Protein AF-A0A3C1SBQ5-F1 (afdb_monomer_lite)

Structure (mmCIF, N/CA/C/O backbone):
data_AF-A0A3C1SBQ5-F1
#
_entry.id   AF-A0A3C1SBQ5-F1
#
loop_
_atom_site.group_PDB
_atom_site.id
_atom_site.type_symbol
_atom_site.label_atom_id
_atom_site.label_alt_id
_atom_site.label_comp_id
_atom_site.label_asym_id
_atom_site.label_entity_id
_atom_site.label_seq_id
_atom_site.pdbx_PDB_ins_code
_atom_site.Cartn_x
_atom_site.Cartn_y
_atom_site.Cartn_z
_atom_site.occupancy
_atom_site.B_iso_or_equiv
_atom_site.auth_seq_id
_atom_site.auth_comp_id
_atom_site.auth_asym_id
_atom_site.auth_atom_id
_atom_site.pdbx_PDB_model_num
ATOM 1 N N . VAL A 1 1 ? 15.806 -15.270 -5.068 1.00 58.81 1 VAL A N 1
ATOM 2 C CA . VAL A 1 1 ? 14.414 -14.841 -4.792 1.00 58.81 1 VAL A CA 1
ATOM 3 C C . VAL A 1 1 ? 13.814 -14.406 -6.121 1.00 58.81 1 VAL A C 1
ATOM 5 O O . VAL A 1 1 ? 14.525 -13.744 -6.864 1.00 58.81 1 VAL A O 1
ATOM 8 N N . ARG A 1 2 ? 12.609 -14.867 -6.490 1.00 60.94 2 ARG A N 1
ATOM 9 C CA . ARG A 1 2 ? 11.920 -14.370 -7.697 1.00 60.94 2 ARG A CA 1
ATOM 10 C C . ARG A 1 2 ? 11.421 -12.959 -7.403 1.00 60.94 2 ARG A C 1
ATOM 12 O O . ARG A 1 2 ? 10.921 -12.742 -6.302 1.00 60.94 2 ARG A O 1
ATOM 19 N N . ASP A 1 3 ? 11.582 -12.039 -8.346 1.00 77.56 3 ASP A N 1
ATOM 20 C CA . ASP A 1 3 ? 11.067 -10.681 -8.195 1.00 77.56 3 ASP A CA 1
ATOM 21 C C . ASP A 1 3 ? 9.538 -10.731 -8.051 1.00 77.56 3 ASP A C 1
ATOM 23 O O . ASP A 1 3 ? 8.843 -11.336 -8.872 1.00 77.56 3 ASP A O 1
ATOM 27 N N . ALA A 1 4 ? 9.031 -10.179 -6.950 1.00 83.81 4 ALA A N 1
ATOM 28 C CA . ALA A 1 4 ? 7.608 -10.156 -6.640 1.00 83.81 4 ALA A CA 1
ATOM 29 C C . ALA A 1 4 ? 6.891 -8.985 -7.331 1.00 83.81 4 ALA A C 1
ATOM 31 O O . ALA A 1 4 ? 5.665 -9.011 -7.446 1.00 83.81 4 ALA A O 1
ATOM 32 N N . ALA A 1 5 ? 7.634 -7.985 -7.818 1.00 85.88 5 ALA A N 1
ATOM 33 C CA . ALA A 1 5 ? 7.081 -6.774 -8.409 1.00 85.88 5 ALA A CA 1
ATOM 34 C C . ALA A 1 5 ? 6.088 -7.026 -9.561 1.00 85.88 5 ALA A C 1
ATOM 36 O O . ALA A 1 5 ? 4.992 -6.459 -9.511 1.00 85.88 5 ALA A O 1
ATOM 37 N N . PRO A 1 6 ? 6.344 -7.937 -10.525 1.00 89.00 6 PRO A N 1
ATOM 38 C CA . PRO A 1 6 ? 5.394 -8.187 -11.612 1.00 89.00 6 PRO A CA 1
ATOM 39 C C . PRO A 1 6 ? 4.026 -8.683 -11.127 1.00 89.00 6 PRO A C 1
ATOM 41 O O . PRO A 1 6 ? 3.007 -8.440 -11.769 1.00 89.00 6 PRO A O 1
ATOM 44 N N . PHE A 1 7 ? 3.984 -9.357 -9.974 1.00 89.88 7 PHE A N 1
ATOM 45 C CA . PHE A 1 7 ? 2.744 -9.864 -9.390 1.00 89.88 7 PHE A CA 1
ATOM 46 C C . PHE A 1 7 ? 1.977 -8.796 -8.604 1.00 89.88 7 PHE A C 1
ATOM 48 O O . PHE A 1 7 ? 0.776 -8.956 -8.406 1.00 89.88 7 PHE A O 1
ATOM 55 N N . LEU A 1 8 ? 2.632 -7.710 -8.175 1.00 91.81 8 LEU A N 1
ATOM 56 C CA . LEU A 1 8 ? 1.980 -6.585 -7.494 1.00 91.81 8 LEU A CA 1
ATOM 57 C C . LEU A 1 8 ? 1.311 -5.613 -8.471 1.00 91.81 8 LEU A C 1
ATOM 59 O O . LEU A 1 8 ? 0.302 -5.000 -8.118 1.00 91.81 8 LEU A O 1
ATOM 63 N N . ALA A 1 9 ? 1.851 -5.474 -9.684 1.00 93.19 9 ALA A N 1
ATOM 64 C CA . ALA A 1 9 ? 1.402 -4.475 -10.652 1.00 93.19 9 ALA A CA 1
ATOM 65 C C . ALA A 1 9 ? -0.121 -4.490 -10.931 1.00 93.19 9 ALA A C 1
ATOM 67 O O . ALA A 1 9 ? -0.732 -3.420 -10.862 1.00 93.19 9 ALA A O 1
ATOM 68 N N . PRO A 1 10 ? -0.785 -5.650 -11.142 1.00 95.56 10 PRO A N 1
ATOM 69 C CA . PRO A 1 10 ? -2.233 -5.681 -11.367 1.00 95.56 10 PRO A CA 1
ATOM 70 C C . PRO A 1 10 ? -3.044 -5.181 -10.165 1.00 95.56 10 PRO A C 1
ATOM 72 O O . PRO A 1 10 ? -4.113 -4.597 -10.330 1.00 95.56 10 PRO A O 1
ATOM 75 N N . PHE A 1 11 ? -2.539 -5.386 -8.945 1.00 96.31 11 PHE A N 1
ATOM 76 C CA . PHE A 1 11 ? -3.240 -4.985 -7.727 1.00 96.31 11 PHE A CA 1
ATOM 77 C C . PHE A 1 11 ? -3.106 -3.490 -7.454 1.00 96.31 11 PHE A C 1
ATOM 79 O O . PHE A 1 11 ? -4.080 -2.889 -7.013 1.00 96.31 11 PHE A O 1
ATOM 86 N N . LEU A 1 12 ? -1.969 -2.867 -7.788 1.00 95.38 12 LEU A N 1
ATOM 87 C CA . LEU A 1 12 ? -1.803 -1.406 -7.717 1.00 95.38 12 LEU A CA 1
ATOM 88 C C . LEU A 1 12 ? -2.786 -0.655 -8.630 1.00 95.38 12 LEU A C 1
ATOM 90 O O . LEU A 1 12 ? -3.152 0.477 -8.336 1.00 95.38 12 LEU A O 1
ATOM 94 N N . GLN A 1 13 ? -3.249 -1.294 -9.706 1.00 95.31 13 GLN A N 1
ATOM 95 C CA . GLN A 1 13 ? -4.214 -0.735 -10.659 1.00 95.31 13 GLN A CA 1
ATOM 96 C C . GLN A 1 13 ? -5.667 -1.167 -10.392 1.00 95.31 13 GLN A C 1
ATOM 98 O O . GLN A 1 13 ? -6.571 -0.820 -11.153 1.00 95.31 13 GLN A O 1
ATOM 103 N N . SER A 1 14 ? -5.918 -1.938 -9.332 1.00 97.19 14 SER A N 1
ATOM 104 C CA . SER A 1 14 ? -7.251 -2.461 -9.029 1.00 97.19 14 SER A CA 1
ATOM 105 C C . SER A 1 14 ? -8.256 -1.347 -8.719 1.00 97.19 14 SER A C 1
ATOM 107 O O . SER A 1 14 ? -7.987 -0.433 -7.936 1.00 97.19 14 SER A O 1
ATOM 109 N N . HIS A 1 15 ? -9.478 -1.481 -9.244 1.00 96.06 15 HIS A N 1
ATOM 110 C CA . HIS A 1 15 ? -10.589 -0.584 -8.906 1.00 96.06 15 HIS A CA 1
ATOM 111 C C . HIS A 1 15 ? -11.028 -0.704 -7.436 1.00 96.06 15 HIS A C 1
ATOM 113 O O . HIS A 1 15 ? -11.536 0.258 -6.861 1.00 96.06 15 HIS A O 1
ATOM 119 N N . ASP A 1 16 ? -10.770 -1.849 -6.799 1.00 97.44 16 ASP A N 1
ATOM 120 C CA . ASP A 1 16 ? -10.981 -2.032 -5.362 1.00 97.44 16 ASP A CA 1
ATOM 121 C C . ASP A 1 16 ? -9.884 -1.309 -4.543 1.00 97.44 16 ASP A C 1
ATOM 123 O O . ASP A 1 16 ? -8.697 -1.620 -4.727 1.00 97.44 16 ASP A O 1
ATOM 127 N N . PRO A 1 17 ? -10.247 -0.368 -3.644 1.00 97.00 17 PRO A N 1
ATOM 128 C CA . PRO A 1 17 ? -9.300 0.336 -2.778 1.00 97.00 17 PRO A CA 1
ATOM 129 C C . PRO A 1 17 ? -8.470 -0.580 -1.882 1.00 97.00 17 PRO A C 1
ATOM 131 O O . PRO A 1 17 ? -7.292 -0.310 -1.655 1.00 97.00 17 PRO A O 1
ATOM 134 N N . VAL A 1 18 ? -9.049 -1.675 -1.391 1.00 96.81 18 VAL A N 1
ATOM 135 C CA . VAL A 1 18 ? -8.361 -2.617 -0.503 1.00 96.81 18 VAL A CA 1
ATOM 136 C C . VAL A 1 18 ? -7.214 -3.293 -1.245 1.00 96.81 18 VAL A C 1
ATOM 138 O O . VAL A 1 18 ? -6.105 -3.360 -0.721 1.00 96.81 18 VAL A O 1
ATOM 141 N N . HIS A 1 19 ? -7.439 -3.724 -2.488 1.00 97.38 19 HIS A N 1
ATOM 142 C CA . HIS A 1 19 ? -6.396 -4.346 -3.305 1.00 97.38 19 HIS A CA 1
ATOM 143 C C . HIS A 1 19 ? -5.212 -3.409 -3.544 1.00 97.38 19 HIS A C 1
ATOM 145 O O . HIS A 1 19 ? -4.074 -3.772 -3.243 1.00 97.38 19 HIS A O 1
ATOM 151 N N . ARG A 1 20 ? -5.465 -2.196 -4.050 1.00 97.00 20 ARG A N 1
ATOM 152 C CA . ARG A 1 20 ? -4.375 -1.266 -4.376 1.00 97.00 20 ARG A CA 1
ATOM 153 C C . ARG A 1 20 ? -3.699 -0.697 -3.135 1.00 97.00 20 ARG A C 1
ATOM 155 O O . ARG A 1 20 ? -2.485 -0.529 -3.136 1.00 97.00 20 ARG A O 1
ATOM 162 N N . GLY A 1 21 ? -4.442 -0.488 -2.049 1.00 96.56 21 GLY A N 1
ATOM 163 C CA . GLY A 1 21 ? -3.873 -0.043 -0.781 1.00 96.56 21 GLY A CA 1
ATOM 164 C C . GLY A 1 21 ? -2.979 -1.102 -0.129 1.00 96.56 21 GLY A C 1
ATOM 165 O O . GLY A 1 21 ? -1.878 -0.780 0.315 1.00 96.56 21 GLY A O 1
ATOM 166 N N . LEU A 1 22 ? -3.386 -2.377 -0.130 1.00 95.69 22 LEU A N 1
ATOM 167 C CA . LEU A 1 22 ? -2.533 -3.469 0.354 1.00 95.69 22 LEU A CA 1
ATOM 168 C C . LEU A 1 22 ? -1.318 -3.694 -0.556 1.00 95.69 22 LEU A C 1
ATOM 170 O O . LEU A 1 22 ? -0.220 -3.933 -0.056 1.00 95.69 22 LEU A O 1
ATOM 174 N N . ALA A 1 23 ? -1.480 -3.566 -1.874 1.00 95.62 23 ALA A N 1
ATOM 175 C CA . ALA A 1 23 ? -0.361 -3.642 -2.809 1.00 95.62 23 ALA A CA 1
ATOM 176 C C . ALA A 1 23 ? 0.648 -2.504 -2.585 1.00 95.62 23 ALA A C 1
ATOM 178 O O . ALA A 1 23 ? 1.846 -2.767 -2.513 1.00 95.62 23 ALA A O 1
ATOM 179 N N . ALA A 1 24 ? 0.182 -1.267 -2.383 1.00 95.38 24 ALA A N 1
ATOM 180 C CA . ALA A 1 24 ? 1.039 -0.132 -2.041 1.00 95.38 24 ALA A CA 1
ATOM 181 C C . ALA A 1 24 ? 1.772 -0.351 -0.706 1.00 95.38 24 ALA A C 1
ATOM 183 O O . ALA A 1 24 ? 2.960 -0.063 -0.601 1.00 95.38 24 ALA A O 1
ATOM 184 N N . ARG A 1 25 ? 1.101 -0.938 0.297 1.00 94.62 25 ARG A N 1
ATOM 185 C CA . ARG A 1 25 ? 1.725 -1.300 1.580 1.00 94.62 25 ARG A CA 1
ATOM 186 C C . ARG A 1 25 ? 2.845 -2.331 1.421 1.00 94.62 25 ARG A C 1
ATOM 188 O O . ARG A 1 25 ? 3.871 -2.213 2.082 1.00 94.62 25 ARG A O 1
ATOM 195 N N . LEU A 1 26 ? 2.656 -3.339 0.570 1.00 92.88 26 LEU A N 1
ATOM 196 C CA . LEU A 1 26 ? 3.674 -4.362 0.304 1.00 92.88 26 LEU A CA 1
ATOM 197 C C . LEU A 1 26 ? 4.830 -3.833 -0.551 1.00 92.88 26 LEU A C 1
ATOM 199 O O . LEU A 1 26 ? 5.963 -4.280 -0.376 1.00 92.88 26 LEU A O 1
ATOM 203 N N . ALA A 1 27 ? 4.561 -2.873 -1.439 1.00 92.69 27 ALA A N 1
ATOM 204 C CA . ALA A 1 27 ? 5.576 -2.263 -2.291 1.00 92.69 27 ALA A CA 1
ATOM 205 C C . ALA A 1 27 ? 6.686 -1.563 -1.486 1.00 92.69 27 ALA A C 1
ATOM 207 O O . ALA A 1 27 ? 7.829 -1.572 -1.921 1.00 92.69 27 ALA A O 1
ATOM 208 N N . GLU A 1 28 ? 6.399 -1.075 -0.271 1.00 88.75 28 GLU A N 1
ATOM 209 C CA . GLU A 1 28 ? 7.411 -0.556 0.670 1.00 88.75 28 GLU A CA 1
ATOM 210 C C . GLU A 1 28 ? 8.531 -1.570 0.966 1.00 88.75 28 GLU A C 1
ATOM 212 O O . GLU A 1 28 ? 9.672 -1.196 1.206 1.00 88.75 28 GLU A O 1
ATOM 217 N N . SER A 1 29 ? 8.225 -2.870 0.942 1.00 87.19 29 SER A N 1
ATOM 218 C CA . SER A 1 29 ? 9.205 -3.938 1.185 1.00 87.19 29 SER A CA 1
ATOM 219 C C . SER A 1 29 ? 9.802 -4.523 -0.101 1.00 87.19 29 SER A C 1
ATOM 221 O O . SER A 1 29 ? 10.678 -5.386 -0.031 1.00 87.19 29 SER A O 1
ATOM 223 N N . ILE A 1 30 ? 9.323 -4.095 -1.273 1.00 84.75 30 ILE A N 1
ATOM 224 C CA . ILE A 1 30 ? 9.723 -4.611 -2.585 1.00 84.75 30 ILE A CA 1
ATOM 225 C C . ILE A 1 30 ? 10.336 -3.452 -3.368 1.00 84.75 30 ILE A C 1
ATOM 227 O O . ILE A 1 30 ? 9.656 -2.748 -4.112 1.00 84.75 30 ILE A O 1
ATOM 231 N N . PHE A 1 31 ? 11.645 -3.261 -3.210 1.00 72.25 31 PHE A N 1
ATOM 232 C CA . PHE A 1 31 ? 12.393 -2.278 -3.990 1.00 72.25 31 PHE A C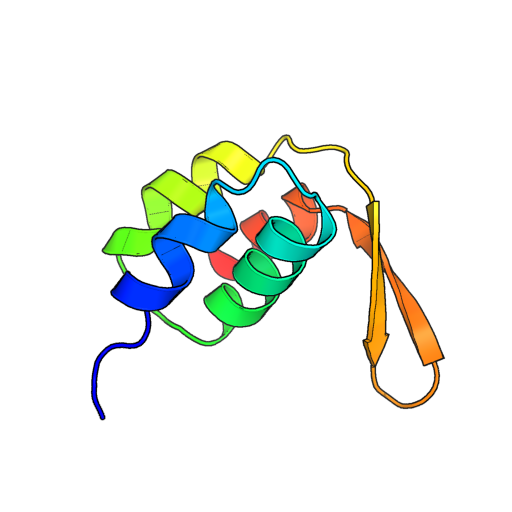A 1
ATOM 233 C C . PHE A 1 31 ? 12.406 -2.683 -5.467 1.00 72.25 31 PHE A C 1
ATOM 235 O O . PHE A 1 31 ? 13.204 -3.522 -5.883 1.00 72.25 31 PHE A O 1
ATOM 242 N N . SER A 1 32 ? 11.517 -2.085 -6.260 1.00 80.81 32 SER A N 1
ATOM 243 C CA . SER A 1 32 ? 11.449 -2.297 -7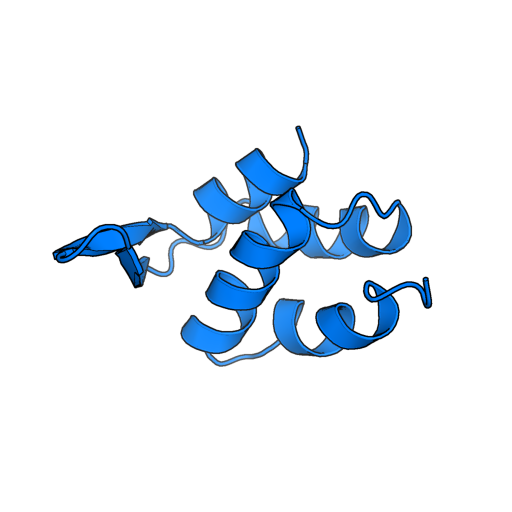.703 1.00 80.81 32 SER A CA 1
ATOM 244 C C . SER A 1 32 ? 11.178 -0.991 -8.437 1.00 80.81 32 SER A C 1
ATOM 246 O O . SER A 1 32 ? 10.193 -0.295 -8.186 1.00 80.81 32 SER A O 1
ATOM 248 N N . THR A 1 33 ? 12.049 -0.678 -9.395 1.00 84.69 33 THR A N 1
ATOM 249 C CA . THR A 1 33 ? 11.890 0.470 -10.293 1.00 84.69 33 THR A CA 1
ATOM 250 C C . THR A 1 33 ? 10.666 0.333 -11.196 1.00 84.69 33 THR A C 1
ATOM 252 O O . THR A 1 33 ? 10.120 1.348 -11.621 1.00 84.69 33 THR A O 1
ATOM 255 N N . GLU A 1 34 ? 10.195 -0.892 -11.450 1.00 87.88 34 GLU A N 1
ATOM 256 C CA . GLU A 1 34 ? 9.018 -1.161 -12.284 1.00 87.88 34 GLU A CA 1
ATOM 257 C C . GLU A 1 34 ? 7.710 -0.726 -11.611 1.00 87.88 34 GLU A C 1
ATOM 259 O O . GLU A 1 34 ? 6.766 -0.326 -12.290 1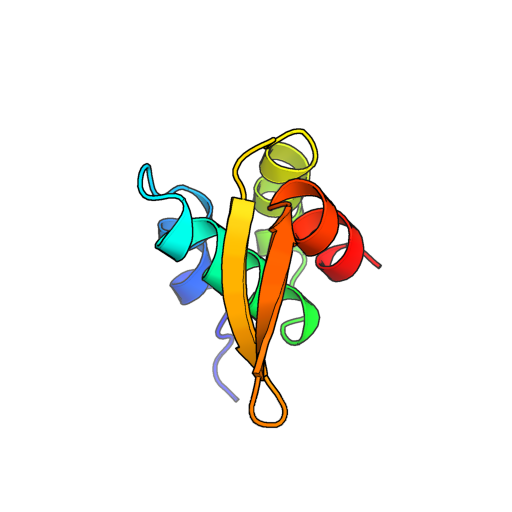.00 87.88 34 GLU A O 1
ATOM 264 N N . LEU A 1 35 ? 7.652 -0.753 -10.274 1.00 91.69 35 LEU A N 1
ATOM 265 C CA . LEU A 1 35 ? 6.466 -0.333 -9.522 1.00 91.69 35 LEU A CA 1
ATOM 266 C C . LEU A 1 35 ? 6.359 1.187 -9.388 1.00 91.69 35 LEU A C 1
ATOM 268 O O . LEU A 1 35 ? 5.277 1.697 -9.105 1.00 91.69 35 LEU A O 1
ATOM 272 N N . LYS A 1 36 ? 7.456 1.920 -9.610 1.00 93.56 36 LYS A N 1
ATOM 273 C CA . LYS A 1 36 ? 7.525 3.366 -9.374 1.00 93.56 36 LYS A CA 1
ATOM 274 C C . LYS A 1 36 ? 6.424 4.157 -10.102 1.00 93.56 36 LYS A C 1
ATOM 276 O O . LYS A 1 36 ? 5.715 4.891 -9.416 1.00 93.56 36 LYS A O 1
ATOM 281 N N . PRO A 1 37 ? 6.184 3.980 -11.418 1.00 94.75 37 PRO A N 1
ATOM 282 C CA . PRO A 1 37 ? 5.124 4.723 -12.105 1.00 94.75 37 PRO A CA 1
ATOM 283 C C . PRO A 1 37 ? 3.728 4.391 -11.564 1.00 94.75 37 PRO A C 1
ATOM 285 O O . PRO A 1 37 ? 2.846 5.245 -11.525 1.00 94.75 37 PRO A O 1
ATOM 288 N N . LEU A 1 38 ? 3.519 3.145 -11.124 1.00 95.12 38 LEU A N 1
ATOM 289 C CA . LEU A 1 38 ? 2.248 2.700 -10.553 1.00 95.12 38 LEU A CA 1
ATOM 290 C C . LEU A 1 38 ? 1.992 3.337 -9.185 1.00 95.12 38 LEU A C 1
ATOM 292 O O . LEU A 1 38 ? 0.871 3.745 -8.902 1.00 95.12 38 LEU A O 1
ATOM 296 N N . LEU A 1 39 ? 3.031 3.457 -8.360 1.00 95.44 39 LEU A N 1
ATOM 297 C CA . LEU A 1 39 ? 2.960 4.125 -7.062 1.00 95.44 39 LEU A CA 1
ATOM 298 C C . LEU A 1 39 ? 2.768 5.640 -7.212 1.00 95.44 39 LEU A C 1
ATOM 300 O O . LEU A 1 39 ? 1.979 6.225 -6.475 1.00 95.44 39 LEU A O 1
ATOM 304 N N . GLU A 1 40 ? 3.414 6.272 -8.196 1.00 96.44 40 GLU A N 1
ATOM 305 C CA . GLU A 1 40 ? 3.231 7.700 -8.489 1.00 96.44 40 GLU A CA 1
ATOM 306 C C . GLU A 1 40 ? 1.772 8.039 -8.839 1.00 96.44 40 GLU A C 1
ATOM 308 O O . GLU A 1 40 ? 1.251 9.050 -8.371 1.00 96.44 40 GLU A O 1
ATOM 313 N N . MET A 1 41 ? 1.068 7.164 -9.571 1.00 96.12 41 MET A N 1
ATOM 314 C CA . MET A 1 41 ? -0.365 7.343 -9.854 1.00 96.12 41 MET A CA 1
ATOM 315 C C . MET A 1 41 ? -1.247 7.303 -8.596 1.00 96.12 41 MET A C 1
ATOM 317 O O . MET A 1 41 ? -2.331 7.885 -8.593 1.00 96.12 41 MET A O 1
ATOM 321 N N . LEU A 1 42 ? -0.801 6.629 -7.532 1.00 96.88 42 LEU A N 1
ATOM 322 C CA . LEU A 1 42 ? -1.556 6.488 -6.287 1.00 96.88 42 LEU A CA 1
ATOM 323 C C . LEU A 1 42 ? -1.305 7.623 -5.289 1.00 96.88 42 LEU A C 1
ATOM 325 O O . LEU A 1 42 ? -2.059 7.724 -4.327 1.00 96.88 42 LEU A O 1
ATOM 329 N N . LEU A 1 43 ? -0.315 8.498 -5.508 1.00 97.12 43 LEU A N 1
ATOM 330 C CA . LEU A 1 43 ? 0.057 9.578 -4.574 1.00 97.12 43 LEU A CA 1
ATOM 331 C C . LEU A 1 43 ? -1.113 10.481 -4.163 1.00 97.12 43 LEU A C 1
ATOM 333 O O . LEU A 1 43 ? -1.130 11.012 -3.054 1.00 97.12 43 LEU A O 1
ATOM 337 N N . HIS A 1 44 ? -2.094 10.647 -5.049 1.00 95.31 44 HIS A N 1
ATOM 338 C CA . HIS A 1 44 ? -3.269 11.485 -4.821 1.00 95.31 44 HIS A CA 1
ATOM 339 C C . HIS A 1 44 ? -4.554 10.685 -4.586 1.00 95.31 44 HIS A C 1
ATOM 341 O O . HIS A 1 44 ? -5.630 11.276 -4.582 1.00 95.31 44 HIS A O 1
ATOM 347 N N . ASP A 1 45 ? -4.467 9.365 -4.391 1.00 97.31 45 ASP A N 1
ATOM 348 C CA . ASP A 1 45 ? -5.631 8.534 -4.086 1.00 97.31 45 ASP A CA 1
ATOM 349 C C . ASP A 1 45 ? -6.132 8.823 -2.656 1.00 97.31 45 ASP A C 1
ATOM 351 O O . ASP A 1 45 ? -5.431 8.507 -1.682 1.00 97.31 45 ASP A O 1
ATOM 355 N N . PRO A 1 46 ? -7.338 9.412 -2.500 1.00 97.62 46 PRO A N 1
ATOM 356 C CA . PRO A 1 46 ? -7.871 9.790 -1.197 1.00 97.62 46 PRO A CA 1
ATOM 357 C C . PRO A 1 46 ? -8.541 8.618 -0.469 1.00 97.62 46 PRO A C 1
ATOM 359 O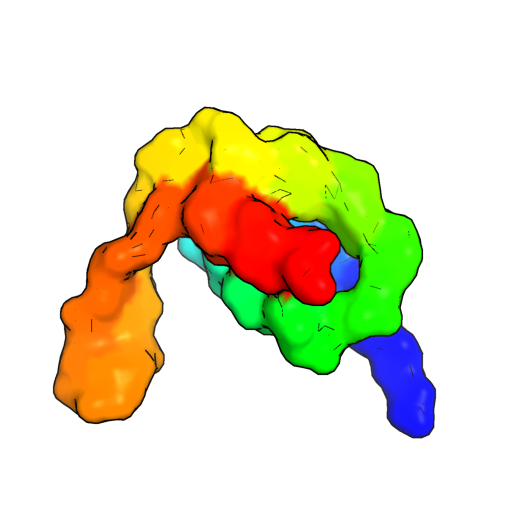 O . PRO A 1 46 ? -9.025 8.798 0.651 1.00 97.62 46 PRO A O 1
ATOM 362 N N . ALA A 1 47 ? -8.640 7.438 -1.090 1.00 98.00 47 ALA A N 1
ATOM 363 C CA . ALA A 1 47 ? -9.325 6.310 -0.487 1.00 98.00 47 ALA A CA 1
ATOM 364 C C . ALA A 1 47 ? -8.627 5.877 0.807 1.00 98.00 47 ALA A C 1
ATOM 366 O O . ALA A 1 47 ? -7.397 5.838 0.911 1.00 98.00 47 ALA A O 1
ATOM 367 N N . MET A 1 48 ? -9.444 5.539 1.803 1.00 97.75 48 MET A N 1
ATOM 368 C CA . MET A 1 48 ? -8.979 5.033 3.086 1.00 97.75 48 MET A CA 1
ATOM 369 C C . MET A 1 48 ? -9.199 3.530 3.169 1.00 97.75 48 MET A C 1
ATOM 371 O O . MET A 1 48 ? -10.266 3.032 2.812 1.00 97.75 48 MET A O 1
ATOM 375 N N . ILE A 1 49 ? -8.206 2.824 3.700 1.00 97.56 49 ILE A N 1
ATOM 376 C CA . ILE A 1 49 ? -8.305 1.402 4.020 1.00 97.56 49 ILE A CA 1
ATOM 377 C C . ILE A 1 49 ? -7.988 1.164 5.493 1.00 97.56 49 ILE A C 1
ATOM 379 O O . ILE A 1 49 ? -7.174 1.866 6.098 1.00 97.56 49 ILE A O 1
ATOM 383 N N . SER A 1 50 ? -8.631 0.155 6.074 1.00 97.38 50 SER A N 1
ATOM 384 C CA . SER A 1 50 ? -8.317 -0.329 7.415 1.00 97.38 50 SER A CA 1
ATOM 385 C C . SER A 1 50 ? -7.391 -1.535 7.319 1.00 97.38 50 SER A C 1
ATOM 387 O O . SER A 1 50 ? -7.763 -2.556 6.748 1.00 97.38 50 SER A O 1
ATOM 389 N N . ILE A 1 51 ? -6.196 -1.425 7.896 1.00 95.31 51 ILE A N 1
ATOM 390 C CA . ILE A 1 51 ? -5.215 -2.513 7.957 1.00 95.31 51 ILE A CA 1
ATOM 391 C C . ILE A 1 51 ? -5.083 -2.946 9.415 1.00 95.31 51 ILE A C 1
ATOM 393 O O . ILE A 1 51 ? -4.925 -2.110 10.307 1.00 95.31 51 ILE A O 1
ATOM 397 N N . PHE A 1 52 ? -5.172 -4.252 9.664 1.00 95.06 52 PHE A N 1
ATOM 398 C CA . PHE A 1 52 ? -4.924 -4.822 10.983 1.00 95.06 52 PHE A CA 1
ATOM 399 C C . PHE A 1 52 ? -3.422 -5.030 11.179 1.00 95.06 52 PHE A C 1
ATOM 401 O O . PHE A 1 52 ? -2.818 -5.875 10.523 1.00 95.06 52 PHE A O 1
A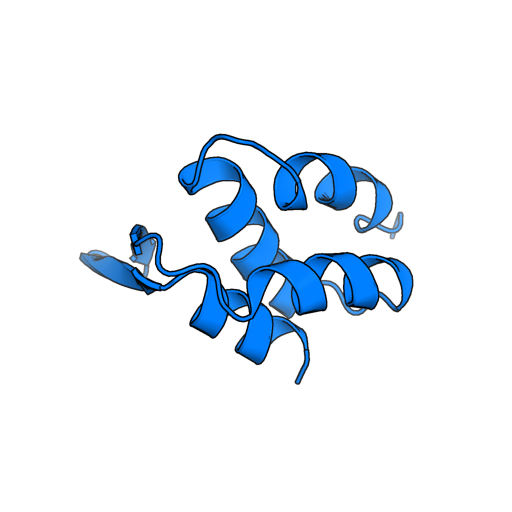TOM 408 N N . GLU A 1 53 ? -2.813 -4.263 12.078 1.00 91.00 53 GLU A N 1
ATOM 409 C CA . GLU A 1 53 ? -1.382 -4.335 12.369 1.00 91.00 53 GLU A CA 1
ATOM 410 C C . GLU A 1 53 ? -1.168 -4.215 13.879 1.00 91.00 53 GLU A C 1
ATOM 412 O O . GLU A 1 53 ? -1.759 -3.358 14.534 1.00 91.00 53 GLU A O 1
ATOM 417 N N . ASN A 1 54 ? -0.298 -5.055 14.445 1.00 92.94 54 ASN A N 1
ATOM 418 C CA . ASN A 1 54 ? 0.059 -5.035 15.871 1.00 92.94 54 ASN A CA 1
ATOM 419 C C . ASN A 1 54 ? -1.139 -5.177 16.833 1.00 92.94 54 ASN A C 1
ATOM 421 O O . ASN A 1 54 ? -1.125 -4.618 17.927 1.00 92.94 54 ASN A O 1
ATOM 425 N N . GLY A 1 55 ? -2.169 -5.932 16.440 1.00 96.00 55 GLY A N 1
ATOM 426 C CA . GLY A 1 55 ? -3.326 -6.227 17.292 1.00 96.00 55 GLY A CA 1
ATOM 427 C C . GLY A 1 55 ? -4.467 -5.208 17.217 1.00 96.00 55 GLY A C 1
ATOM 428 O O . GLY A 1 55 ? -5.440 -5.347 17.954 1.00 96.00 55 GLY A O 1
ATOM 429 N N . PHE A 1 56 ? -4.386 -4.204 16.341 1.00 96.94 56 PHE A N 1
ATOM 430 C CA . PHE A 1 56 ? -5.439 -3.205 16.169 1.00 96.94 56 PHE A CA 1
ATOM 431 C C . PHE A 1 56 ? -5.603 -2.780 14.709 1.00 96.94 56 PHE A C 1
ATOM 433 O O . PHE A 1 56 ? -4.691 -2.896 13.892 1.00 96.94 56 PHE A O 1
ATOM 440 N N . PHE A 1 57 ? -6.790 -2.271 14.376 1.00 96.50 57 PHE A N 1
ATOM 441 C CA . PHE A 1 57 ? -7.047 -1.674 13.071 1.00 96.50 57 PHE A CA 1
ATOM 442 C C . PHE A 1 57 ? -6.523 -0.241 13.033 1.00 96.50 57 PHE A C 1
ATOM 444 O O . PHE A 1 57 ? -6.862 0.582 13.882 1.00 96.50 57 PHE A O 1
ATOM 451 N N . LYS A 1 58 ? -5.729 0.062 12.010 1.00 96.94 58 LYS A N 1
ATOM 452 C CA . LYS A 1 58 ? -5.292 1.414 11.671 1.00 96.94 58 LYS A CA 1
ATOM 453 C C . LYS A 1 58 ? -5.902 1.828 10.345 1.00 96.94 58 LYS A C 1
ATOM 455 O O . LYS A 1 58 ? -6.003 1.015 9.428 1.00 96.94 58 LYS A O 1
ATOM 460 N N . GLN A 1 59 ? -6.284 3.094 10.242 1.00 97.38 59 GLN A N 1
ATOM 461 C CA . GLN A 1 59 ? -6.708 3.684 8.979 1.00 97.38 59 GLN A CA 1
ATOM 462 C C . GLN A 1 59 ? -5.507 4.285 8.254 1.00 97.38 59 GLN A C 1
ATOM 464 O O . GLN A 1 59 ? -4.690 4.982 8.856 1.00 97.38 59 GLN A O 1
ATOM 469 N N . TYR A 1 60 ? -5.428 4.019 6.957 1.00 97.44 60 TYR A N 1
ATOM 470 C CA . TYR A 1 60 ? -4.402 4.548 6.074 1.00 97.44 60 TYR A CA 1
ATOM 471 C C . TYR A 1 60 ? -5.047 5.135 4.826 1.00 97.44 60 TYR A C 1
ATOM 473 O O . TYR A 1 60 ? -5.955 4.535 4.258 1.00 97.44 60 TYR A O 1
ATOM 481 N N . VAL A 1 61 ? -4.538 6.285 4.390 1.00 97.94 61 VAL A N 1
ATOM 482 C CA . VAL A 1 61 ? -4.818 6.838 3.061 1.00 97.94 61 VAL A CA 1
ATOM 483 C C . VAL A 1 61 ? -3.884 6.162 2.064 1.00 97.94 61 VAL A C 1
ATOM 485 O O . VAL A 1 61 ? -2.684 6.057 2.332 1.00 97.94 61 VAL A O 1
ATOM 488 N N . ILE A 1 62 ? -4.411 5.715 0.925 1.00 98.00 62 ILE A N 1
ATOM 489 C CA . ILE A 1 62 ? -3.627 4.992 -0.087 1.00 98.00 62 ILE A CA 1
ATOM 490 C C . ILE A 1 62 ? -2.472 5.851 -0.615 1.00 98.00 62 ILE A C 1
ATOM 492 O O . ILE A 1 62 ? -1.350 5.352 -0.688 1.00 98.00 62 ILE A O 1
ATOM 496 N N . GLY A 1 63 ? -2.689 7.148 -0.858 1.00 97.44 63 GLY A N 1
ATOM 497 C CA . GLY A 1 63 ? -1.610 8.065 -1.243 1.00 97.44 63 GLY A CA 1
ATOM 498 C C . GLY A 1 63 ? -0.445 8.119 -0.253 1.00 97.44 63 GLY A C 1
ATOM 499 O O . GLY A 1 63 ? 0.712 8.105 -0.667 1.00 97.44 63 GLY A O 1
ATOM 500 N N . ASN A 1 64 ? -0.718 8.046 1.053 1.00 97.44 64 ASN A N 1
ATOM 501 C CA . ASN A 1 64 ? 0.336 8.025 2.073 1.00 97.44 64 ASN A CA 1
ATOM 502 C C . ASN A 1 64 ? 1.105 6.693 2.083 1.00 97.44 64 ASN A C 1
ATOM 504 O O . ASN A 1 64 ? 2.278 6.662 2.451 1.00 97.44 64 ASN A O 1
ATOM 508 N N . LEU A 1 65 ? 0.455 5.583 1.719 1.00 96.19 65 LEU A N 1
ATOM 509 C CA . LEU A 1 65 ? 1.123 4.287 1.564 1.00 96.19 65 LEU A CA 1
ATOM 510 C C . LEU A 1 65 ? 2.030 4.292 0.330 1.00 96.19 65 LEU A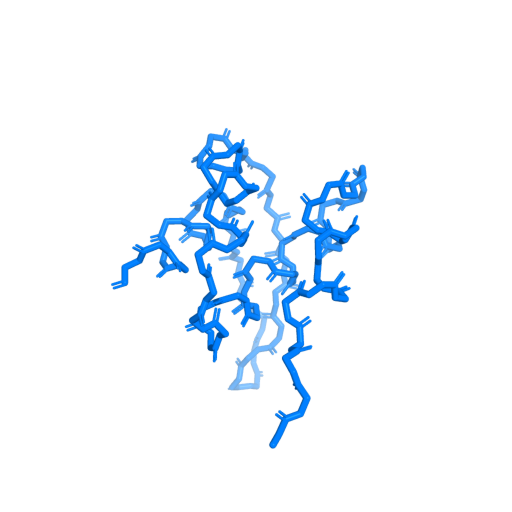 C 1
ATOM 512 O O . LEU A 1 65 ? 3.173 3.853 0.414 1.00 96.19 65 LEU A O 1
ATOM 516 N N . ALA A 1 66 ? 1.546 4.845 -0.783 1.00 96.25 66 ALA A N 1
ATOM 517 C CA . ALA A 1 66 ? 2.326 4.991 -2.005 1.00 96.25 66 ALA A CA 1
ATOM 518 C C . ALA A 1 66 ? 3.536 5.916 -1.810 1.00 96.25 66 ALA A C 1
ATOM 520 O O . ALA A 1 66 ? 4.640 5.577 -2.227 1.00 96.25 66 ALA A O 1
ATOM 521 N N . GLU A 1 67 ? 3.360 7.040 -1.107 1.00 96.00 67 GLU A N 1
ATOM 522 C CA . GLU A 1 67 ? 4.460 7.947 -0.768 1.00 96.00 67 GLU A CA 1
ATOM 523 C C . GLU A 1 67 ? 5.547 7.236 0.051 1.00 96.00 67 GLU A C 1
ATOM 525 O O . GLU A 1 67 ? 6.735 7.423 -0.202 1.00 96.00 67 GLU A O 1
ATOM 530 N N . LYS A 1 68 ? 5.158 6.399 1.022 1.00 94.12 68 LYS A N 1
ATOM 531 C CA . LYS A 1 68 ? 6.113 5.611 1.813 1.00 94.12 68 LYS A CA 1
ATOM 532 C C . LYS A 1 68 ? 6.855 4.582 0.971 1.00 94.12 68 LYS A C 1
ATOM 534 O O . LYS A 1 68 ? 8.049 4.424 1.166 1.00 94.12 68 LYS A O 1
ATOM 539 N N . ALA A 1 69 ? 6.173 3.923 0.038 1.00 92.75 69 ALA A N 1
ATOM 540 C CA . ALA A 1 69 ? 6.784 2.925 -0.834 1.00 92.75 69 ALA A CA 1
ATOM 541 C C . ALA A 1 69 ? 7.757 3.513 -1.876 1.00 92.75 69 ALA A C 1
ATOM 543 O O . ALA A 1 69 ? 8.534 2.775 -2.473 1.00 92.75 69 ALA A O 1
ATOM 544 N N . LEU A 1 70 ? 7.710 4.828 -2.108 1.00 91.56 70 LEU A N 1
ATOM 545 C CA . LEU A 1 70 ? 8.618 5.548 -3.007 1.00 91.56 70 LEU A CA 1
ATOM 546 C C . LEU A 1 70 ? 9.885 6.083 -2.314 1.00 91.56 70 LEU A C 1
ATOM 548 O O . LEU A 1 70 ? 10.754 6.620 -3.006 1.00 91.56 70 LEU A O 1
ATOM 552 N N . LYS A 1 71 ? 9.969 5.985 -0.982 1.00 82.69 71 LYS A N 1
ATOM 553 C CA . LYS A 1 71 ? 11.110 6.435 -0.167 1.00 82.69 71 LYS A CA 1
ATOM 554 C C . LYS A 1 71 ? 12.079 5.287 0.086 1.00 82.69 71 LYS A C 1
ATOM 556 O O . LYS A 1 71 ? 13.297 5.564 0.040 1.00 82.69 71 LYS A O 1
#

Radius of gyration: 11.41 Å; chains: 1; bounding box: 25×26×30 Å

Secondary structure (DSSP, 8-state):
----HHHHHHHHT-SSHHHHHHHHHHHTTS--TTTHHHHHHHTT---EEEEEETTEEEEEEHHHHHHHHT-

Foldseek 3Di:
DPQCVVVLQVQLVDPDPVSNLVSLQCLLVRDDPVCLVSLVVQLPQQDWDWDDDPNDTDIDGSNVSSVNSND

pLDDT: mean 92.62, std 7.59, range [58.81, 98.0]

Sequence (71 aa):
VRDAAPFLAPFLQSHDPVHRGLAARLAESIFSTELKPLLEMLLHDPAMISIFENGFFKQYVIGNLAEKALK